Protein AF-A0A2E4TFR3-F1 (afdb_monomer)

Mean predicted aligned error: 4.12 Å

Structure (mmCIF, N/CA/C/O backbone):
data_AF-A0A2E4TFR3-F1
#
_entry.id   AF-A0A2E4TFR3-F1
#
loop_
_atom_site.group_PDB
_atom_site.id
_atom_site.type_symbol
_atom_site.label_atom_id
_atom_site.label_alt_id
_atom_site.label_comp_id
_atom_site.label_asym_id
_atom_site.label_entity_id
_atom_site.label_seq_id
_atom_site.pdbx_PDB_ins_code
_atom_site.Cartn_x
_atom_site.Cartn_y
_atom_site.Cartn_z
_atom_site.occupancy
_atom_site.B_iso_or_equiv
_atom_site.auth_seq_id
_atom_site.auth_comp_id
_atom_site.auth_asym_id
_atom_site.auth_atom_id
_atom_site.pdbx_PDB_model_num
ATOM 1 N N . ALA A 1 1 ? -5.505 3.971 19.210 1.00 76.06 1 ALA A N 1
ATOM 2 C CA . ALA A 1 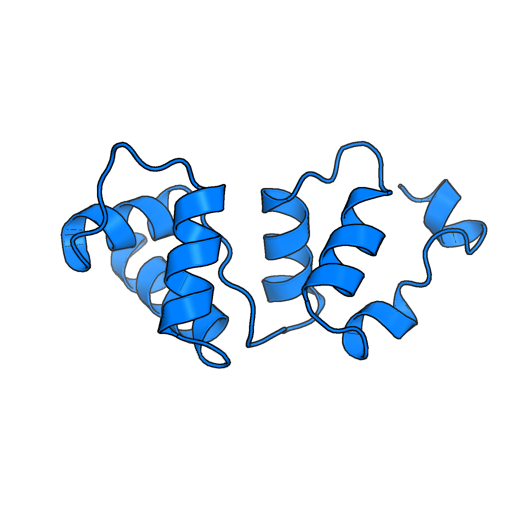1 ? -6.247 3.090 18.286 1.00 76.06 1 ALA A CA 1
ATOM 3 C C . ALA A 1 1 ? -7.560 2.603 18.904 1.00 76.06 1 ALA A C 1
ATOM 5 O O . ALA A 1 1 ? -8.593 3.102 18.488 1.00 76.06 1 ALA A O 1
ATOM 6 N N . CYS A 1 2 ? -7.542 1.748 19.939 1.00 81.56 2 CYS A N 1
ATOM 7 C CA . CYS A 1 2 ? -8.750 1.095 20.481 1.00 81.56 2 CYS A CA 1
ATOM 8 C C . CYS A 1 2 ? -9.892 2.051 20.863 1.00 81.56 2 CYS A C 1
ATOM 10 O O . CYS A 1 2 ? -11.028 1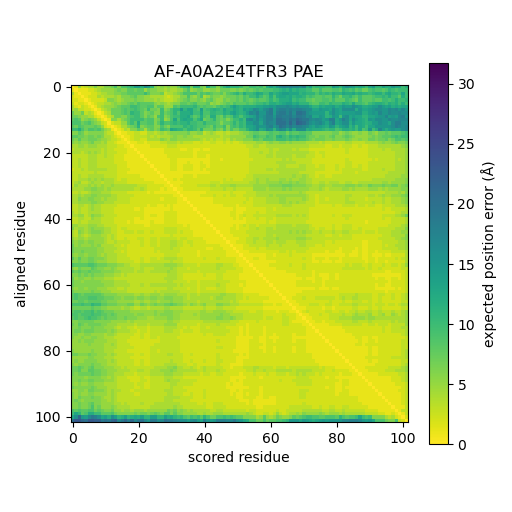.798 20.495 1.00 81.56 2 CYS A O 1
ATOM 12 N N . LYS A 1 3 ? -9.599 3.191 21.508 1.00 81.19 3 LYS A N 1
ATOM 13 C CA . LYS A 1 3 ? -10.622 4.197 21.858 1.00 81.19 3 LYS A CA 1
ATOM 14 C C . LYS A 1 3 ? -11.397 4.723 20.638 1.00 81.19 3 LYS A C 1
ATOM 16 O O . LYS A 1 3 ? -12.612 4.791 20.693 1.00 81.19 3 LYS A O 1
ATOM 21 N N . LYS A 1 4 ? -10.711 5.014 19.523 1.00 77.31 4 LYS A N 1
ATOM 22 C CA . LYS A 1 4 ? -11.347 5.494 18.277 1.00 77.31 4 LYS A CA 1
ATOM 23 C C . LYS A 1 4 ? -12.234 4.431 17.622 1.00 77.31 4 LYS A C 1
ATOM 25 O O . LYS A 1 4 ? -13.194 4.758 16.944 1.00 77.31 4 LYS A O 1
ATOM 30 N N . VAL A 1 5 ? -11.895 3.158 17.816 1.00 81.00 5 VAL A N 1
ATOM 31 C CA . VAL A 1 5 ? -12.695 2.034 17.318 1.00 81.00 5 VAL A CA 1
ATOM 32 C C . VAL A 1 5 ? -13.934 1.837 18.188 1.00 81.00 5 VAL A C 1
ATOM 34 O O . VAL A 1 5 ? -15.037 1.767 17.666 1.00 81.00 5 VAL A O 1
ATOM 37 N N . ILE A 1 6 ? -13.758 1.808 19.513 1.00 82.75 6 ILE A N 1
ATOM 38 C CA . ILE A 1 6 ? -14.848 1.627 20.486 1.00 82.75 6 ILE A CA 1
ATOM 39 C C . ILE A 1 6 ? -15.867 2.770 20.397 1.00 82.75 6 ILE A C 1
ATOM 41 O O . ILE A 1 6 ? -17.065 2.523 20.464 1.00 82.75 6 ILE A O 1
ATOM 45 N N . ASN A 1 7 ? -15.403 4.005 20.200 1.00 81.62 7 ASN A N 1
ATOM 46 C CA . ASN A 1 7 ? -16.268 5.180 20.106 1.00 81.62 7 ASN A CA 1
ATOM 47 C C . ASN A 1 7 ? -16.985 5.317 18.749 1.00 81.62 7 ASN A C 1
ATOM 49 O O . ASN A 1 7 ? -17.777 6.236 18.580 1.00 81.62 7 ASN A O 1
ATOM 53 N N . GLY A 1 8 ? -16.699 4.449 17.771 1.00 73.88 8 GLY A N 1
ATOM 54 C CA . GLY A 1 8 ? -17.276 4.542 16.426 1.00 73.88 8 GLY A CA 1
ATOM 55 C C . GLY A 1 8 ? -16.664 5.629 15.533 1.00 73.88 8 GLY A C 1
ATOM 56 O O . GLY A 1 8 ? -17.102 5.789 14.397 1.00 73.88 8 GLY A O 1
ATOM 57 N N . ASP A 1 9 ? -15.613 6.326 15.986 1.00 71.62 9 ASP A N 1
ATOM 58 C CA . ASP A 1 9 ? -14.886 7.333 15.190 1.00 71.62 9 ASP A CA 1
ATOM 59 C C . ASP A 1 9 ? -14.245 6.728 13.927 1.00 71.62 9 ASP A C 1
ATOM 61 O O . ASP A 1 9 ? -13.887 7.439 12.984 1.00 71.62 9 ASP A O 1
ATOM 65 N N . ILE A 1 10 ? -14.048 5.406 13.930 1.00 73.00 10 ILE A N 1
ATOM 66 C CA . ILE A 1 10 ? -13.535 4.624 12.808 1.00 73.00 10 ILE A CA 1
ATOM 67 C C . ILE A 1 10 ? -14.479 3.457 12.555 1.00 73.00 10 ILE A C 1
ATOM 69 O O . ILE A 1 10 ? -14.518 2.485 13.309 1.00 73.00 10 ILE A O 1
ATOM 73 N N . LEU A 1 11 ? -15.193 3.537 11.437 1.00 71.56 11 LEU A N 1
ATOM 74 C CA . LEU A 1 11 ? -16.090 2.492 10.963 1.00 71.56 11 LEU A CA 1
ATOM 75 C C . LEU A 1 11 ? -15.287 1.392 10.255 1.00 71.56 11 LEU A C 1
ATOM 77 O O . LEU A 1 11 ? -15.209 1.357 9.031 1.00 71.56 11 LEU A O 1
ATOM 81 N N . ILE A 1 12 ? -14.678 0.501 11.044 1.00 71.81 12 ILE A N 1
ATOM 82 C CA . ILE A 1 12 ? -13.885 -0.654 10.573 1.00 71.81 12 ILE A CA 1
ATOM 83 C C . ILE A 1 12 ? -14.669 -1.502 9.560 1.00 71.81 12 ILE A C 1
ATOM 85 O O . ILE A 1 12 ? -14.126 -1.870 8.523 1.00 71.81 12 ILE A O 1
ATOM 89 N N . ASN A 1 13 ? -15.954 -1.759 9.820 1.00 68.94 13 ASN A N 1
ATOM 90 C CA . ASN A 1 13 ? -16.778 -2.633 8.977 1.00 68.94 13 ASN A CA 1
ATOM 91 C C . ASN A 1 13 ? -16.956 -2.102 7.547 1.00 68.94 13 ASN A C 1
ATOM 93 O O . ASN A 1 13 ? -17.049 -2.892 6.616 1.00 68.94 13 ASN A O 1
ATOM 97 N N . ASN A 1 14 ? -16.930 -0.781 7.357 1.00 77.75 14 ASN A N 1
ATOM 98 C CA . ASN A 1 14 ? -17.194 -0.172 6.053 1.00 77.75 14 ASN A CA 1
ATOM 99 C C . ASN A 1 14 ? -15.923 -0.037 5.204 1.00 77.75 14 ASN A C 1
ATOM 101 O O . ASN A 1 14 ? -16.007 0.312 4.033 1.00 77.75 14 ASN A O 1
ATOM 105 N N . ILE A 1 15 ? -14.735 -0.304 5.767 1.00 83.94 15 ILE A N 1
ATOM 106 C CA . ILE A 1 15 ? -13.458 -0.174 5.043 1.00 83.94 15 ILE A CA 1
ATOM 107 C C . ILE A 1 15 ? -13.412 -1.100 3.821 1.00 83.94 15 ILE A C 1
ATOM 109 O O . ILE A 1 15 ? -12.766 -0.765 2.828 1.00 83.94 15 ILE A O 1
ATOM 113 N N . TYR A 1 16 ? -14.125 -2.229 3.868 1.00 82.31 16 TYR A N 1
ATOM 114 C CA . TYR A 1 16 ? -14.214 -3.164 2.751 1.00 82.31 16 TYR A CA 1
ATOM 115 C C . TYR A 1 16 ? -14.843 -2.527 1.502 1.00 82.31 16 TYR A C 1
ATOM 117 O O . TYR A 1 16 ? -14.308 -2.696 0.406 1.00 82.31 16 TYR A O 1
ATOM 125 N N . ASP A 1 17 ? -15.899 -1.733 1.691 1.00 86.81 17 ASP A N 1
ATOM 126 C CA . ASP A 1 17 ? -16.724 -1.173 0.612 1.00 86.81 17 ASP A CA 1
ATOM 127 C C . ASP A 1 17 ? -16.182 0.149 0.049 1.00 86.81 17 ASP A C 1
ATOM 129 O O . ASP A 1 17 ? -16.598 0.609 -1.014 1.00 86.81 17 ASP A O 1
ATOM 133 N N . LEU A 1 18 ? -15.240 0.780 0.752 1.00 91.12 18 LEU A N 1
ATOM 134 C CA . LEU A 1 18 ? -14.633 2.034 0.316 1.00 91.12 18 LEU A CA 1
ATOM 135 C C . LEU A 1 18 ? -13.695 1.823 -0.878 1.00 91.12 18 LEU A C 1
ATOM 137 O O . LEU A 1 18 ? -12.993 0.815 -0.984 1.00 91.12 18 LEU A O 1
ATOM 141 N N . ASN A 1 19 ? -13.572 2.827 -1.748 1.00 92.75 19 ASN A N 1
ATOM 142 C CA . ASN A 1 19 ? -12.433 2.857 -2.665 1.00 92.75 19 ASN A CA 1
ATOM 143 C C . ASN A 1 19 ? -11.119 2.970 -1.860 1.00 92.75 19 ASN A C 1
ATOM 145 O O . ASN A 1 19 ? -11.116 3.297 -0.673 1.00 92.75 19 ASN A O 1
ATOM 149 N N . TYR A 1 20 ? -9.985 2.662 -2.490 1.00 92.69 20 TYR A N 1
ATOM 150 C CA . TYR A 1 20 ? -8.693 2.671 -1.797 1.00 92.69 20 TYR A CA 1
ATOM 151 C C . TYR A 1 20 ? -8.367 3.993 -1.104 1.00 92.69 20 TYR A C 1
ATOM 153 O O . TYR A 1 20 ? -7.836 3.961 0.001 1.00 92.69 20 TYR A O 1
ATOM 161 N N . ASP A 1 21 ? -8.622 5.132 -1.751 1.00 93.12 21 ASP A N 1
ATOM 162 C CA . ASP A 1 21 ? -8.198 6.430 -1.226 1.00 93.12 21 ASP A CA 1
ATOM 163 C C . ASP A 1 21 ? -9.001 6.779 0.035 1.00 93.12 21 ASP A C 1
ATOM 165 O O . ASP A 1 21 ? -8.426 7.201 1.041 1.00 93.12 21 ASP A O 1
ATOM 169 N N . ASP A 1 22 ? -10.299 6.472 0.039 1.00 93.19 22 ASP A N 1
ATOM 170 C CA . ASP A 1 22 ? -11.156 6.610 1.216 1.00 93.19 22 ASP A CA 1
ATOM 171 C C . ASP A 1 22 ? -10.773 5.622 2.323 1.00 93.19 22 ASP A C 1
ATOM 173 O O . ASP A 1 22 ? -10.674 6.002 3.493 1.00 93.19 22 ASP A O 1
ATOM 177 N N . ALA A 1 23 ? -10.501 4.362 1.973 1.00 93.50 23 ALA A N 1
ATOM 178 C CA . ALA A 1 23 ? -10.062 3.338 2.919 1.00 93.50 23 ALA A CA 1
ATOM 179 C C . ALA A 1 23 ? -8.724 3.717 3.584 1.00 93.50 23 ALA A C 1
ATOM 181 O O . ALA A 1 23 ? -8.567 3.624 4.807 1.00 93.50 23 ALA A O 1
ATOM 182 N N . LEU A 1 24 ? -7.775 4.214 2.787 1.00 93.00 24 LEU A N 1
ATOM 183 C CA . LEU A 1 24 ? -6.493 4.741 3.240 1.00 93.00 24 LEU A CA 1
ATOM 184 C C . LEU A 1 24 ? -6.703 5.931 4.180 1.00 93.00 24 LEU A C 1
ATOM 186 O O . LEU A 1 24 ? -6.153 5.946 5.284 1.00 93.00 24 LEU A O 1
ATOM 190 N N . HIS A 1 25 ? -7.530 6.900 3.783 1.00 92.19 25 HIS A N 1
ATOM 191 C CA . HIS A 1 25 ? -7.832 8.068 4.601 1.00 92.19 25 HIS A CA 1
ATOM 192 C C . HIS A 1 25 ? -8.425 7.669 5.960 1.00 92.19 25 HIS A C 1
ATOM 194 O O . HIS A 1 25 ? -7.931 8.128 6.991 1.00 92.19 25 HIS A O 1
ATOM 200 N N . GLN A 1 26 ? -9.403 6.758 5.998 1.00 91.31 26 GLN A N 1
ATOM 201 C CA . GLN A 1 26 ? -9.987 6.274 7.254 1.00 91.31 26 GLN A CA 1
ATOM 202 C C . GLN A 1 26 ? -8.945 5.635 8.178 1.00 91.31 26 GLN A C 1
ATOM 204 O O . GLN A 1 26 ? -8.890 5.966 9.363 1.00 91.31 26 GLN A O 1
ATOM 209 N N . LEU A 1 27 ? -8.077 4.768 7.647 1.00 91.50 27 LEU A N 1
ATOM 210 C CA . LEU A 1 27 ? -7.035 4.113 8.442 1.00 91.50 27 LEU A CA 1
ATOM 211 C C . LEU A 1 27 ? -5.998 5.109 8.973 1.00 91.50 27 LEU A C 1
ATOM 213 O O . LEU A 1 27 ? -5.586 5.006 10.129 1.00 91.50 27 LEU A O 1
ATOM 217 N N . THR A 1 28 ? -5.616 6.109 8.173 1.00 92.19 28 THR A N 1
ATOM 218 C CA . THR A 1 28 ? -4.631 7.126 8.585 1.00 92.19 28 THR A CA 1
ATOM 219 C C . THR A 1 28 ? -5.128 8.095 9.660 1.00 92.19 28 THR A C 1
ATOM 221 O O . THR A 1 28 ? -4.320 8.770 10.296 1.00 92.19 28 THR A O 1
ATOM 224 N N . LYS A 1 29 ? -6.434 8.115 9.970 1.00 89.88 29 LYS A N 1
ATOM 225 C CA . LYS A 1 29 ? -6.963 8.828 11.149 1.00 89.88 29 LYS A CA 1
ATOM 226 C C . LYS A 1 29 ? -6.507 8.203 12.471 1.00 89.88 29 LYS A C 1
ATOM 228 O O . LYS A 1 29 ? -6.648 8.827 13.528 1.00 89.88 29 LYS A O 1
ATOM 233 N N . ILE A 1 30 ? -5.995 6.971 12.468 1.00 89.31 30 ILE A N 1
ATOM 234 C CA . ILE A 1 30 ? -5.427 6.340 13.662 1.00 89.31 30 ILE A CA 1
ATOM 235 C C . ILE A 1 30 ? -4.023 6.898 13.894 1.00 89.31 30 ILE A C 1
ATOM 237 O O . ILE A 1 30 ? -3.126 6.697 13.083 1.00 89.31 30 ILE A O 1
ATOM 241 N N . ASN A 1 31 ? -3.797 7.528 15.050 1.00 88.75 31 ASN A N 1
ATOM 242 C CA . ASN A 1 31 ? -2.458 7.982 15.433 1.00 88.75 31 ASN A CA 1
ATOM 243 C C . ASN A 1 31 ? -1.469 6.803 15.391 1.00 88.75 31 ASN A C 1
ATOM 245 O O . ASN A 1 31 ? -1.701 5.782 16.042 1.00 88.75 31 ASN A O 1
ATOM 249 N N . GLY A 1 32 ? -0.383 6.959 14.629 1.00 88.62 32 GLY A N 1
ATOM 250 C CA . GLY A 1 32 ? 0.627 5.920 14.396 1.00 88.62 32 GLY A CA 1
ATOM 251 C C . GLY A 1 32 ? 0.402 5.062 13.143 1.00 88.62 32 GLY A C 1
ATOM 252 O O . GLY A 1 32 ? 1.293 4.303 12.768 1.00 88.62 32 GLY A O 1
ATOM 253 N N . VAL A 1 33 ? -0.735 5.197 12.454 1.00 92.19 33 VAL A N 1
ATOM 254 C CA . VAL A 1 33 ? -0.994 4.530 11.170 1.00 92.19 33 VAL A CA 1
ATOM 255 C C . VAL A 1 33 ? -0.695 5.503 10.035 1.00 92.19 33 VAL A C 1
ATOM 257 O O . VAL A 1 33 ? -1.520 6.320 9.647 1.00 92.19 33 VAL A O 1
ATOM 260 N N . GLY A 1 34 ? 0.521 5.418 9.500 1.00 91.19 34 GLY A N 1
ATOM 261 C CA . GLY A 1 34 ? 0.877 6.070 8.239 1.00 91.19 34 GLY A CA 1
ATOM 262 C C . GLY A 1 34 ? 0.484 5.221 7.029 1.00 91.19 34 GLY A C 1
ATOM 263 O O . GLY A 1 34 ? 0.060 4.071 7.167 1.00 91.19 34 GLY A O 1
ATOM 264 N N . ARG A 1 35 ? 0.710 5.754 5.825 1.00 91.50 35 ARG A N 1
ATOM 265 C CA . ARG A 1 35 ? 0.355 5.091 4.563 1.00 91.50 35 ARG A CA 1
ATOM 266 C C . ARG A 1 35 ? 0.855 3.652 4.447 1.00 91.50 35 ARG A C 1
ATOM 268 O O . ARG A 1 35 ? 0.071 2.758 4.160 1.00 91.50 35 ARG A O 1
ATOM 275 N N . LYS A 1 36 ? 2.137 3.410 4.732 1.00 90.12 36 LYS A N 1
ATOM 276 C CA . LYS A 1 36 ? 2.725 2.061 4.681 1.00 90.12 36 LYS A CA 1
ATOM 2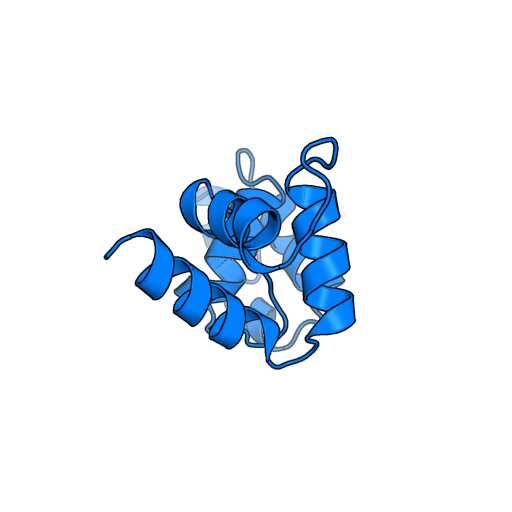77 C C . LYS A 1 36 ? 1.988 1.067 5.584 1.00 90.12 36 LYS A C 1
ATOM 279 O O . LYS A 1 36 ? 1.833 -0.094 5.223 1.00 90.12 36 LYS A O 1
ATOM 284 N N . VAL A 1 37 ? 1.582 1.502 6.777 1.00 92.31 37 VAL A N 1
ATOM 285 C CA . VAL A 1 37 ? 0.873 0.643 7.738 1.00 92.31 37 VAL A CA 1
ATOM 286 C C . VAL A 1 37 ? -0.562 0.413 7.272 1.00 92.31 37 VAL A C 1
ATOM 288 O O . VAL A 1 37 ? -1.024 -0.722 7.312 1.00 92.31 37 VAL A O 1
ATOM 291 N N . ALA A 1 38 ? -1.230 1.451 6.768 1.00 94.00 38 ALA A N 1
ATOM 292 C CA . ALA A 1 38 ? -2.562 1.334 6.188 1.00 94.00 38 ALA A CA 1
ATOM 293 C C . ALA A 1 38 ? -2.588 0.376 4.984 1.00 94.00 38 ALA A C 1
ATOM 295 O O . ALA A 1 38 ? -3.424 -0.519 4.958 1.00 94.00 38 ALA A O 1
ATOM 296 N N . ASP A 1 39 ? -1.628 0.470 4.057 1.00 94.38 39 ASP A N 1
ATOM 297 C CA . ASP A 1 39 ? -1.509 -0.462 2.925 1.00 94.38 39 ASP A CA 1
ATOM 298 C C . ASP A 1 39 ? -1.347 -1.918 3.408 1.00 94.38 39 ASP A C 1
ATOM 300 O O . ASP A 1 39 ? -1.984 -2.823 2.867 1.00 94.38 39 ASP A O 1
ATOM 304 N N . CYS A 1 40 ? -0.546 -2.166 4.455 1.00 92.25 40 CYS A N 1
ATOM 305 C CA . CYS A 1 40 ? -0.440 -3.497 5.064 1.00 92.25 40 CYS A CA 1
ATOM 306 C C . CYS A 1 40 ? -1.773 -3.961 5.673 1.00 92.25 40 CYS A C 1
ATOM 308 O O . CYS A 1 40 ? -2.149 -5.113 5.479 1.00 92.25 40 CYS A O 1
ATOM 310 N N . ILE A 1 41 ? -2.494 -3.092 6.388 1.00 93.94 41 ILE A N 1
ATOM 311 C CA . ILE A 1 41 ? -3.804 -3.430 6.969 1.00 93.94 41 ILE A CA 1
ATOM 312 C C . ILE A 1 41 ? -4.806 -3.776 5.862 1.00 93.94 41 ILE A C 1
ATOM 314 O O . ILE A 1 41 ? -5.483 -4.794 5.960 1.00 93.94 41 ILE A O 1
ATOM 318 N N . LEU A 1 42 ? -4.876 -2.983 4.790 1.00 94.06 42 LEU A N 1
ATOM 319 C CA . LEU A 1 42 ? -5.774 -3.250 3.663 1.00 94.06 42 LEU A CA 1
ATOM 320 C C . LEU A 1 42 ? -5.420 -4.565 2.954 1.00 94.06 42 LEU A C 1
ATOM 322 O O . LEU A 1 42 ? -6.306 -5.363 2.659 1.00 94.06 42 LEU A O 1
ATOM 326 N N . THR A 1 43 ? -4.129 -4.816 2.733 1.00 92.44 43 THR A N 1
ATOM 327 C CA . THR A 1 43 ? -3.655 -6.027 2.045 1.00 92.44 43 THR A CA 1
ATOM 328 C C . THR A 1 43 ? -3.895 -7.287 2.883 1.00 92.44 43 THR A C 1
ATOM 330 O O . THR A 1 43 ? -4.484 -8.248 2.399 1.00 92.44 43 THR A O 1
ATOM 333 N N . TYR A 1 44 ? -3.451 -7.292 4.143 1.00 89.62 44 TYR A N 1
ATOM 334 C CA . TYR A 1 44 ? -3.423 -8.495 4.984 1.00 89.62 44 TYR A CA 1
ATOM 335 C C . TYR A 1 44 ? -4.658 -8.660 5.867 1.00 89.62 44 TYR A C 1
ATOM 337 O O . TYR A 1 44 ? -5.069 -9.785 6.121 1.00 89.62 44 TYR A O 1
ATOM 345 N N . GLY A 1 45 ? -5.230 -7.557 6.351 1.00 90.62 45 GLY A N 1
ATOM 346 C CA . GLY A 1 45 ? -6.402 -7.573 7.227 1.00 90.62 45 GLY A CA 1
ATOM 347 C C . GLY A 1 45 ? -7.729 -7.579 6.471 1.00 90.62 45 GLY A C 1
ATOM 348 O O . GLY A 1 45 ? -8.672 -8.212 6.925 1.00 90.62 45 GLY A O 1
ATOM 349 N N . TYR A 1 46 ? -7.800 -6.905 5.317 1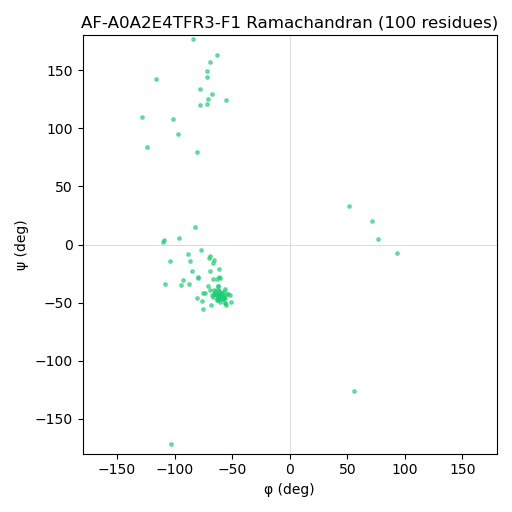.00 91.06 46 TYR A N 1
ATOM 350 C CA . TYR A 1 46 ? -9.024 -6.817 4.503 1.00 91.06 46 TYR A CA 1
ATOM 351 C C . TYR A 1 46 ? -8.951 -7.588 3.181 1.00 91.06 46 TYR A C 1
ATOM 353 O O . TYR A 1 46 ? -9.898 -7.539 2.398 1.00 91.06 46 TYR A O 1
ATOM 361 N N . HIS A 1 47 ? -7.842 -8.283 2.906 1.00 90.06 47 HIS A N 1
ATOM 362 C CA . HIS A 1 47 ? -7.630 -9.042 1.666 1.00 90.06 47 HIS A CA 1
ATOM 363 C C . HIS A 1 47 ? -7.886 -8.223 0.388 1.00 90.06 47 HIS A C 1
ATOM 365 O O . HIS A 1 47 ? -8.359 -8.742 -0.627 1.00 90.06 47 HIS A O 1
ATOM 371 N N . ARG A 1 48 ? -7.589 -6.918 0.434 1.00 92.44 48 ARG A N 1
ATOM 372 C CA . ARG A 1 48 ? -7.827 -6.008 -0.686 1.00 92.44 48 ARG A CA 1
ATOM 373 C C . ARG A 1 48 ? -6.857 -6.287 -1.814 1.00 92.44 48 ARG A C 1
ATOM 375 O O . ARG A 1 48 ? -5.640 -6.246 -1.632 1.00 92.44 48 ARG A O 1
ATOM 382 N N . LYS A 1 49 ? -7.414 -6.531 -3.000 1.00 94.31 49 LYS A N 1
ATOM 383 C CA . LYS A 1 49 ? -6.620 -6.942 -4.1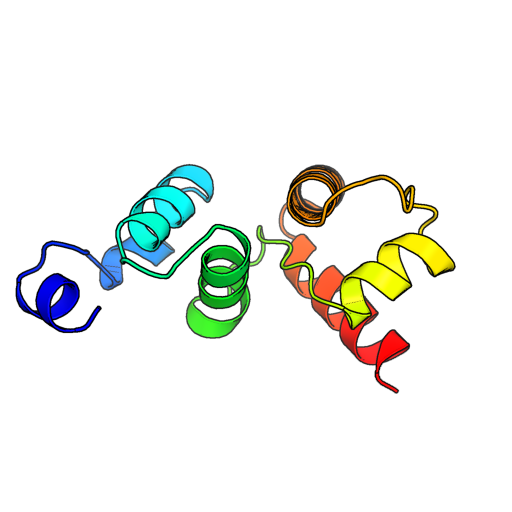54 1.00 94.31 49 LYS A CA 1
ATOM 384 C C . LYS A 1 49 ? -5.914 -5.774 -4.851 1.00 94.31 49 LYS A C 1
ATOM 386 O O . LYS A 1 49 ? -4.809 -5.925 -5.370 1.00 94.31 49 LYS A O 1
ATOM 391 N N . ASP A 1 50 ? -6.518 -4.593 -4.755 1.00 94.38 50 ASP A N 1
ATOM 392 C CA . ASP A 1 50 ? -6.129 -3.327 -5.377 1.00 94.38 50 ASP A CA 1
ATOM 393 C C . ASP A 1 50 ? -5.042 -2.545 -4.615 1.00 94.38 50 ASP A C 1
ATOM 395 O O . ASP A 1 50 ? -4.840 -1.361 -4.884 1.00 94.38 50 ASP A O 1
ATOM 399 N N . VAL A 1 51 ? -4.338 -3.173 -3.667 1.00 95.56 51 VAL A N 1
ATOM 400 C CA . VAL A 1 51 ? -3.330 -2.531 -2.803 1.00 95.56 51 VAL A CA 1
ATOM 401 C C . VAL A 1 51 ? -1.944 -3.114 -3.044 1.00 95.56 51 VAL A C 1
ATOM 403 O O . VAL A 1 51 ? -1.796 -4.314 -3.249 1.00 95.56 51 VAL A O 1
ATOM 406 N N . PHE A 1 52 ? -0.914 -2.263 -3.007 1.00 96.44 52 PHE A N 1
ATOM 407 C CA . PHE A 1 52 ? 0.478 -2.675 -3.186 1.00 96.44 52 PHE A CA 1
ATOM 408 C C . PHE A 1 52 ? 1.345 -2.241 -1.995 1.00 96.44 52 PHE A C 1
ATOM 410 O O . PHE A 1 52 ? 2.002 -1.200 -2.020 1.00 96.44 52 PHE A O 1
ATOM 417 N N . ALA A 1 53 ? 1.359 -3.044 -0.930 1.00 95.25 53 ALA A N 1
ATOM 418 C CA . ALA A 1 53 ? 2.159 -2.757 0.258 1.00 95.25 53 ALA A CA 1
ATOM 419 C C . ALA A 1 53 ? 3.666 -2.972 0.002 1.00 95.25 53 ALA A C 1
ATOM 421 O O . ALA A 1 53 ? 4.107 -4.073 -0.320 1.00 95.25 53 ALA A O 1
ATOM 422 N N . VAL A 1 54 ? 4.481 -1.927 0.184 1.00 94.88 54 VAL A N 1
ATOM 423 C CA . VAL A 1 54 ? 5.939 -1.993 -0.034 1.00 94.88 54 VAL A CA 1
ATOM 424 C C . VAL A 1 54 ? 6.683 -2.120 1.297 1.00 94.88 54 VAL A C 1
ATOM 426 O O . VAL A 1 54 ? 6.794 -1.159 2.062 1.00 94.88 54 VAL A O 1
ATOM 429 N N . ASP A 1 55 ? 7.237 -3.305 1.556 1.00 92.06 55 ASP A N 1
ATOM 430 C CA . ASP A 1 55 ? 8.206 -3.559 2.627 1.00 92.06 55 ASP A CA 1
ATOM 431 C C . ASP A 1 55 ? 9.645 -3.685 2.087 1.00 92.06 55 ASP A C 1
ATOM 433 O O . ASP A 1 55 ? 9.910 -3.410 0.916 1.00 92.06 55 ASP A O 1
ATOM 437 N N . ARG A 1 56 ? 10.596 -4.084 2.944 1.00 93.00 56 ARG A N 1
ATOM 438 C CA . ARG A 1 56 ? 12.011 -4.222 2.563 1.00 93.00 56 ARG A CA 1
ATOM 439 C C . ARG A 1 56 ? 12.265 -5.277 1.473 1.00 93.00 56 ARG A C 1
ATOM 441 O O . ARG A 1 56 ? 13.139 -5.054 0.642 1.00 93.00 56 ARG A O 1
ATOM 448 N N . TRP A 1 57 ? 11.530 -6.390 1.463 1.00 95.00 57 TRP A N 1
ATOM 449 C CA . TRP A 1 57 ? 11.703 -7.491 0.506 1.00 95.00 57 TRP A CA 1
ATOM 450 C C . TRP A 1 57 ? 11.016 -7.164 -0.813 1.00 95.00 57 TRP A C 1
ATOM 452 O O . TRP A 1 57 ? 11.631 -7.249 -1.872 1.00 95.00 57 TRP A O 1
ATOM 462 N N . VAL A 1 58 ? 9.780 -6.665 -0.740 1.00 95.38 58 VAL A N 1
ATOM 463 C CA . VAL A 1 58 ? 9.029 -6.204 -1.913 1.00 95.38 58 VAL A CA 1
ATOM 464 C C . VAL A 1 58 ? 9.774 -5.075 -2.619 1.00 95.38 58 VAL A C 1
ATOM 466 O O . VAL A 1 58 ? 9.908 -5.094 -3.840 1.00 95.38 58 VAL A O 1
ATOM 469 N N . ARG A 1 59 ? 10.317 -4.107 -1.865 1.00 96.31 59 ARG A N 1
ATOM 470 C CA . ARG A 1 59 ? 11.158 -3.038 -2.420 1.00 96.31 59 ARG A CA 1
ATOM 471 C C . ARG A 1 59 ? 12.350 -3.609 -3.182 1.00 96.31 59 ARG A C 1
ATOM 473 O O . ARG A 1 59 ? 12.631 -3.149 -4.286 1.00 96.31 59 ARG A O 1
ATOM 480 N N . ARG A 1 60 ? 13.040 -4.594 -2.603 1.00 96.00 60 ARG A N 1
ATOM 481 C CA . ARG A 1 60 ? 14.201 -5.222 -3.234 1.00 96.00 60 ARG A CA 1
ATOM 482 C C . ARG A 1 60 ? 13.819 -5.897 -4.549 1.00 96.00 60 ARG A C 1
ATOM 484 O O . ARG A 1 60 ? 14.479 -5.642 -5.547 1.00 96.00 60 ARG A O 1
ATOM 491 N N . GLY A 1 61 ? 12.718 -6.646 -4.585 1.00 96.44 61 GLY A N 1
ATOM 492 C CA . GLY A 1 61 ? 12.228 -7.256 -5.823 1.00 96.44 61 GLY A CA 1
ATOM 493 C C . GLY A 1 61 ? 11.779 -6.231 -6.871 1.00 96.44 61 GLY A C 1
ATOM 494 O O . GLY A 1 61 ? 12.123 -6.355 -8.045 1.00 96.44 61 GLY A O 1
ATOM 495 N N . LEU A 1 62 ? 11.091 -5.158 -6.462 1.00 96.62 62 LEU A N 1
ATOM 496 C CA . LEU A 1 62 ? 10.724 -4.063 -7.369 1.00 96.62 62 LEU A CA 1
ATOM 497 C C . LEU A 1 62 ? 11.957 -3.443 -8.045 1.00 96.62 62 LEU A C 1
ATOM 499 O O . LEU A 1 62 ? 11.937 -3.198 -9.250 1.00 96.62 62 LEU A O 1
ATOM 503 N N . ILE A 1 63 ? 13.024 -3.192 -7.287 1.00 96.94 63 ILE A N 1
ATOM 504 C CA . ILE A 1 63 ? 14.246 -2.568 -7.810 1.00 96.94 63 ILE A CA 1
ATOM 505 C C . ILE A 1 63 ? 15.056 -3.580 -8.628 1.00 96.94 63 ILE A C 1
ATOM 507 O O . ILE A 1 63 ? 15.317 -3.354 -9.807 1.00 96.94 63 ILE A O 1
ATOM 511 N N . ASN A 1 64 ? 15.397 -4.720 -8.030 1.00 94.88 64 ASN A N 1
ATOM 512 C CA . ASN A 1 64 ? 16.380 -5.653 -8.578 1.00 94.88 64 ASN A CA 1
ATOM 513 C C . ASN A 1 64 ? 15.822 -6.546 -9.691 1.00 94.88 64 ASN A C 1
ATOM 515 O O . ASN A 1 64 ? 16.587 -7.005 -10.534 1.00 94.88 64 ASN A O 1
ATOM 519 N N . LYS A 1 65 ? 14.514 -6.836 -9.684 1.00 93.25 65 LYS A N 1
ATOM 520 C CA . LYS A 1 65 ? 13.879 -7.747 -10.656 1.00 93.25 65 LYS A CA 1
ATOM 521 C C . LYS A 1 65 ? 12.996 -7.019 -11.656 1.00 93.25 65 LYS A C 1
ATOM 523 O O . LYS A 1 65 ? 12.896 -7.443 -12.800 1.00 93.25 65 LYS A O 1
ATOM 528 N N . LEU A 1 66 ? 12.345 -5.936 -11.230 1.00 93.62 66 LEU A N 1
ATOM 529 C CA . LEU A 1 66 ? 11.349 -5.231 -12.042 1.00 93.62 66 LEU A CA 1
ATOM 530 C C . LEU A 1 66 ? 11.822 -3.861 -12.550 1.00 93.62 66 LEU A C 1
ATOM 532 O O . LEU A 1 66 ? 11.041 -3.154 -13.188 1.00 93.62 66 LEU A O 1
ATOM 536 N N . GLY A 1 67 ? 13.077 -3.483 -12.287 1.00 94.88 67 GLY A N 1
ATOM 537 C CA . GLY A 1 67 ? 13.716 -2.294 -12.857 1.00 94.88 67 GLY A CA 1
ATOM 538 C C . GLY A 1 67 ? 13.198 -0.962 -12.308 1.00 94.88 67 GLY A C 1
ATOM 539 O O . GLY A 1 67 ? 13.341 0.076 -12.957 1.00 94.88 67 GLY A O 1
ATOM 540 N N . TYR A 1 68 ? 12.566 -0.953 -11.130 1.00 96.19 68 TYR A N 1
ATOM 541 C CA . TYR A 1 68 ? 12.139 0.296 -10.502 1.00 96.19 68 TYR A CA 1
ATOM 542 C C . TYR A 1 68 ? 13.352 1.071 -9.974 1.00 96.19 68 TYR A C 1
ATOM 544 O O . TYR A 1 68 ? 14.302 0.502 -9.446 1.00 96.19 68 TYR A O 1
ATOM 552 N N . SER A 1 69 ? 13.306 2.402 -10.067 1.00 95.50 69 SER A N 1
ATOM 553 C CA . SER A 1 69 ? 14.401 3.245 -9.579 1.00 95.50 69 SER A CA 1
ATOM 554 C C . SER A 1 69 ? 14.531 3.189 -8.055 1.00 95.50 69 SER A C 1
ATOM 556 O O . SER A 1 69 ? 13.576 3.481 -7.331 1.00 95.50 69 SER A O 1
ATOM 558 N N . GLU A 1 70 ? 15.746 2.932 -7.574 1.00 94.56 70 GLU A N 1
ATOM 559 C CA . GLU A 1 70 ? 16.090 2.946 -6.150 1.00 94.56 70 GLU A CA 1
ATOM 560 C C . GLU A 1 70 ? 15.875 4.316 -5.489 1.00 94.56 70 GLU A C 1
ATOM 562 O O . GLU A 1 70 ? 15.524 4.396 -4.312 1.00 94.56 70 GLU A O 1
ATOM 567 N N . LYS A 1 71 ? 15.970 5.411 -6.252 1.00 95.50 71 LYS A N 1
ATOM 568 C CA . LYS A 1 71 ? 15.747 6.776 -5.743 1.00 95.50 71 LYS A CA 1
ATOM 569 C C . LYS A 1 71 ? 14.299 7.028 -5.301 1.00 95.50 71 LYS A C 1
ATOM 571 O O . LYS A 1 71 ? 14.010 8.041 -4.666 1.00 95.50 71 LYS A O 1
ATOM 576 N N . LEU A 1 72 ? 13.360 6.149 -5.658 1.00 95.12 72 LEU A N 1
ATOM 577 C CA . LEU A 1 72 ? 11.961 6.287 -5.271 1.00 95.12 72 LEU A CA 1
ATOM 578 C C . LEU A 1 72 ? 11.745 5.849 -3.822 1.00 95.12 72 LEU A C 1
ATOM 580 O O . LEU A 1 72 ? 12.159 4.768 -3.405 1.00 95.12 72 LEU A O 1
ATOM 584 N N . GLN A 1 73 ? 11.007 6.668 -3.077 1.00 94.88 73 GLN A N 1
ATOM 585 C CA . GLN A 1 73 ? 10.485 6.294 -1.765 1.00 94.88 73 GLN A CA 1
ATOM 586 C C . GLN A 1 73 ? 9.393 5.220 -1.894 1.00 94.88 73 GLN A C 1
ATOM 588 O O . GLN A 1 73 ? 8.737 5.113 -2.934 1.00 94.88 73 GLN A O 1
ATOM 593 N N . ASN A 1 74 ? 9.170 4.453 -0.824 1.00 94.31 74 ASN A N 1
ATOM 594 C CA . ASN A 1 74 ? 8.231 3.324 -0.809 1.00 94.31 74 ASN A CA 1
ATOM 595 C C . ASN A 1 74 ? 6.808 3.725 -1.208 1.00 94.31 74 ASN A C 1
ATOM 597 O O . ASN A 1 74 ? 6.173 3.017 -1.981 1.00 94.31 74 ASN A O 1
ATOM 601 N N . ASP A 1 75 ? 6.349 4.898 -0.785 1.00 92.88 75 ASP A N 1
ATOM 602 C CA . ASP A 1 75 ? 5.026 5.414 -1.138 1.00 92.88 75 ASP A CA 1
ATOM 603 C C . ASP A 1 75 ? 4.884 5.655 -2.647 1.00 92.88 75 ASP A C 1
ATOM 605 O O . ASP A 1 75 ? 3.852 5.352 -3.245 1.00 92.88 75 ASP A O 1
ATOM 609 N N . LYS A 1 76 ? 5.943 6.154 -3.300 1.00 95.44 76 LYS A N 1
ATOM 610 C CA . LYS A 1 76 ? 5.965 6.332 -4.760 1.00 95.44 76 LYS A CA 1
ATOM 611 C C . LYS A 1 76 ? 6.039 4.991 -5.487 1.00 95.44 76 LYS A C 1
ATOM 613 O O . LYS A 1 76 ? 5.435 4.852 -6.549 1.00 95.44 76 LYS A O 1
ATOM 618 N N . LEU A 1 77 ? 6.760 4.015 -4.930 1.00 96.25 77 LEU A N 1
ATOM 619 C CA . LEU A 1 77 ? 6.786 2.647 -5.451 1.00 96.25 77 LEU A CA 1
ATOM 620 C C . LEU A 1 77 ? 5.398 1.997 -5.365 1.00 96.25 77 LEU A C 1
ATOM 622 O O . LEU A 1 77 ? 4.936 1.481 -6.377 1.00 96.25 77 LEU A O 1
ATOM 626 N N . SER A 1 78 ? 4.716 2.112 -4.219 1.00 95.06 78 SER A N 1
ATOM 627 C CA . SER A 1 78 ? 3.339 1.639 -4.003 1.00 95.06 78 SER A CA 1
ATOM 628 C C . SER A 1 78 ? 2.387 2.242 -5.039 1.00 95.06 78 SER A C 1
ATOM 630 O O . SER A 1 78 ? 1.748 1.496 -5.775 1.00 95.06 78 SER A O 1
ATOM 632 N N . ILE A 1 79 ? 2.382 3.575 -5.222 1.00 94.94 79 ILE A N 1
ATOM 633 C CA . ILE A 1 79 ? 1.544 4.238 -6.247 1.00 94.94 79 ILE A CA 1
ATOM 634 C C . ILE A 1 79 ? 1.821 3.677 -7.641 1.00 94.94 79 ILE A C 1
ATOM 636 O O . ILE A 1 79 ? 0.890 3.339 -8.371 1.00 94.94 79 ILE A O 1
ATOM 640 N N . LYS A 1 80 ? 3.096 3.606 -8.043 1.00 96.94 80 LYS A N 1
ATOM 641 C CA . LYS A 1 80 ? 3.462 3.165 -9.394 1.00 96.94 80 LYS A CA 1
ATOM 642 C C . LYS A 1 80 ? 3.108 1.701 -9.631 1.00 96.94 80 LYS A C 1
ATOM 644 O O . LYS A 1 80 ? 2.614 1.374 -10.705 1.00 96.94 80 LYS A O 1
ATOM 649 N N . ALA A 1 81 ? 3.373 0.831 -8.662 1.00 95.81 81 ALA A N 1
ATOM 650 C CA . ALA A 1 81 ? 3.052 -0.586 -8.753 1.00 95.81 81 ALA A CA 1
ATOM 651 C C . ALA A 1 81 ? 1.533 -0.800 -8.764 1.00 95.81 81 ALA 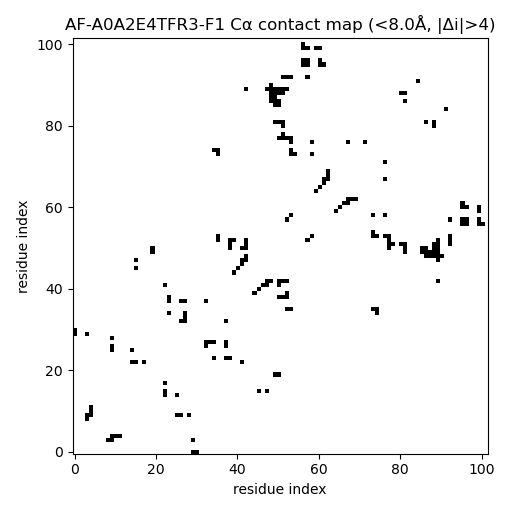A C 1
ATOM 653 O O . ALA A 1 81 ? 1.031 -1.466 -9.664 1.00 95.81 81 ALA A O 1
ATOM 654 N N . ARG A 1 82 ? 0.792 -0.126 -7.876 1.00 95.50 82 ARG A N 1
ATOM 655 C CA . ARG A 1 82 ? -0.675 -0.142 -7.855 1.00 95.50 82 ARG A CA 1
ATOM 656 C C . ARG A 1 82 ? -1.282 0.326 -9.176 1.00 95.50 82 ARG A C 1
ATOM 658 O O . ARG A 1 82 ? -2.153 -0.338 -9.722 1.00 95.50 82 ARG A O 1
ATOM 665 N N . LYS A 1 83 ? -0.784 1.433 -9.737 1.00 96.38 83 LYS A N 1
ATOM 666 C CA . LYS A 1 83 ? -1.237 1.939 -11.043 1.00 96.38 83 LYS A CA 1
ATOM 667 C C . LYS A 1 83 ? -0.956 0.951 -12.180 1.00 96.38 83 LYS A C 1
ATOM 669 O O . LYS A 1 83 ? -1.741 0.876 -13.116 1.00 96.38 83 LYS A O 1
ATOM 674 N N . LYS A 1 84 ? 0.163 0.222 -12.118 1.00 96.75 84 LYS A N 1
ATOM 675 C CA . LYS A 1 84 ? 0.556 -0.753 -13.143 1.00 96.75 84 LYS A CA 1
ATOM 676 C C . LYS A 1 84 ? -0.254 -2.048 -13.061 1.00 96.75 84 LYS A C 1
ATOM 678 O O . LYS A 1 84 ? -0.604 -2.595 -14.098 1.00 96.75 84 LYS A O 1
ATOM 683 N N . TYR A 1 85 ? -0.504 -2.543 -11.853 1.00 95.75 85 TYR A N 1
ATOM 684 C CA . TYR A 1 85 ? -1.058 -3.880 -11.630 1.00 95.75 85 TYR A CA 1
ATOM 685 C C . TYR A 1 85 ? -2.544 -3.886 -11.260 1.00 95.75 85 TYR A C 1
ATOM 687 O O . TYR A 1 85 ? -3.185 -4.931 -11.334 1.00 95.75 85 TYR A O 1
ATOM 695 N N . GLY A 1 86 ? -3.116 -2.736 -10.894 1.00 95.00 86 GLY A N 1
ATOM 696 C CA . GLY A 1 86 ? -4.544 -2.597 -10.618 1.00 95.00 86 GLY A CA 1
ATOM 697 C C . GLY A 1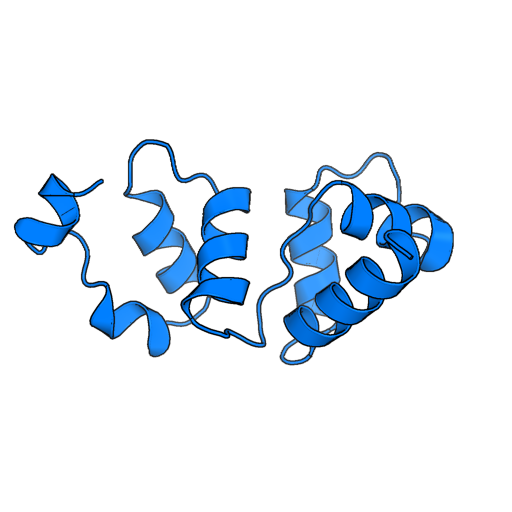 86 ? -5.015 -3.583 -9.552 1.00 95.00 86 GLY A C 1
ATOM 698 O O . GLY A 1 86 ? -4.423 -3.664 -8.474 1.00 95.00 86 GLY A O 1
ATOM 699 N N . ASN A 1 87 ? -6.050 -4.359 -9.873 1.00 94.88 87 ASN A N 1
ATOM 700 C CA . ASN A 1 87 ? -6.629 -5.353 -8.968 1.00 94.88 87 ASN A CA 1
ATOM 701 C C . ASN A 1 87 ? -5.725 -6.566 -8.707 1.00 94.88 87 ASN A C 1
ATOM 703 O O . ASN A 1 87 ? -6.015 -7.324 -7.797 1.00 94.88 87 ASN A O 1
ATOM 707 N N . GLU A 1 88 ? -4.619 -6.740 -9.427 1.00 95.75 88 GLU A N 1
ATOM 708 C CA . GLU A 1 88 ? -3.666 -7.836 -9.189 1.00 95.75 88 GLU A CA 1
ATOM 709 C C . GLU A 1 88 ? -2.486 -7.409 -8.301 1.00 95.75 88 GLU A C 1
ATOM 711 O O . GLU A 1 88 ? -1.537 -8.163 -8.079 1.00 95.75 88 GLU A O 1
ATOM 716 N N . SER A 1 89 ? -2.532 -6.181 -7.779 1.00 96.31 89 SER A N 1
ATOM 717 C CA . SER A 1 89 ? -1.444 -5.565 -7.018 1.00 96.31 89 SER A CA 1
ATOM 718 C C . SER A 1 89 ? -1.005 -6.396 -5.817 1.00 96.31 89 SER A C 1
ATOM 720 O O . SER A 1 89 ? 0.186 -6.673 -5.667 1.00 96.31 89 SER A O 1
ATOM 722 N N . SER A 1 90 ? -1.957 -6.813 -4.984 1.00 95.06 90 SER A N 1
ATOM 723 C CA . SER A 1 90 ? -1.657 -7.576 -3.768 1.00 95.06 90 SER A CA 1
ATOM 724 C C . SER A 1 90 ? -1.062 -8.949 -4.088 1.00 95.06 90 SER A C 1
ATOM 726 O O . SER A 1 90 ? -0.079 -9.347 -3.471 1.00 95.06 90 SER A O 1
ATOM 728 N N . TYR A 1 91 ? -1.588 -9.646 -5.100 1.00 95.06 91 TYR A N 1
ATOM 729 C CA . TYR A 1 91 ? -1.091 -10.954 -5.514 1.00 95.06 91 TYR A CA 1
ATOM 730 C C . TYR A 1 91 ? 0.342 -10.858 -6.021 1.00 95.06 91 TYR A C 1
ATOM 732 O O . TYR A 1 91 ? 1.210 -11.601 -5.568 1.00 95.06 91 TYR A O 1
ATOM 740 N N . ILE A 1 92 ? 0.625 -9.898 -6.902 1.00 95.44 92 ILE A N 1
ATOM 741 C CA . ILE A 1 92 ? 1.981 -9.672 -7.415 1.00 95.44 92 ILE A CA 1
ATOM 742 C C . ILE A 1 92 ? 2.931 -9.302 -6.277 1.00 95.44 92 ILE A C 1
ATOM 744 O O . ILE A 1 92 ? 4.052 -9.806 -6.217 1.00 95.44 92 ILE A O 1
ATOM 748 N N . GLN A 1 93 ? 2.482 -8.468 -5.340 1.00 95.25 93 GLN A N 1
ATOM 749 C CA . GLN A 1 93 ? 3.255 -8.137 -4.151 1.00 95.25 93 GLN A CA 1
ATOM 750 C C . GLN A 1 93 ? 3.585 -9.385 -3.311 1.00 95.25 93 GLN A C 1
ATOM 752 O O . GLN A 1 93 ? 4.730 -9.508 -2.872 1.00 95.25 93 GLN A O 1
ATOM 757 N N . GLN A 1 94 ? 2.646 -10.323 -3.132 1.00 93.94 94 GLN A N 1
ATOM 758 C CA . GLN A 1 94 ? 2.894 -11.596 -2.441 1.00 93.94 94 GLN A CA 1
ATOM 759 C C . GLN A 1 94 ? 3.892 -12.486 -3.191 1.00 93.94 94 GLN A C 1
ATOM 761 O O . GLN A 1 94 ? 4.802 -13.029 -2.567 1.00 93.94 94 GLN A O 1
ATOM 766 N N . TYR A 1 95 ? 3.783 -12.594 -4.519 1.00 94.81 95 TYR A N 1
ATOM 767 C CA . TYR A 1 95 ? 4.741 -13.357 -5.327 1.00 94.81 95 TYR A CA 1
ATOM 768 C C . TYR A 1 95 ? 6.158 -12.789 -5.228 1.00 94.81 95 TYR A C 1
ATOM 770 O O . TYR A 1 95 ? 7.111 -13.543 -5.039 1.00 94.81 95 TYR A O 1
ATOM 778 N N . ILE A 1 96 ? 6.301 -11.461 -5.301 1.00 95.19 96 ILE A N 1
ATOM 779 C CA . ILE A 1 96 ? 7.598 -10.800 -5.117 1.00 95.19 96 ILE A CA 1
ATOM 780 C C . ILE A 1 96 ? 8.131 -11.078 -3.711 1.00 95.19 96 ILE A C 1
ATOM 782 O O . ILE A 1 96 ? 9.297 -11.428 -3.556 1.00 95.19 96 ILE A O 1
ATOM 786 N N . PHE A 1 97 ? 7.290 -10.934 -2.686 1.00 94.25 97 PHE A N 1
ATOM 787 C CA . PHE A 1 97 ? 7.691 -11.189 -1.306 1.00 94.25 97 PHE A CA 1
ATOM 788 C C . PHE A 1 97 ? 8.184 -12.628 -1.117 1.00 94.25 97 PHE A C 1
ATOM 790 O O . PHE A 1 97 ? 9.250 -12.831 -0.539 1.00 94.25 97 PHE A O 1
ATOM 797 N N . PHE A 1 98 ? 7.447 -13.612 -1.636 1.00 94.19 98 PHE A N 1
ATOM 798 C CA . PHE A 1 98 ? 7.828 -15.019 -1.569 1.00 94.19 98 PHE A CA 1
ATOM 799 C C . PHE A 1 98 ? 9.142 -15.287 -2.310 1.00 94.19 98 PHE A C 1
ATOM 801 O O . PHE A 1 98 ? 10.041 -15.895 -1.737 1.00 94.19 98 PHE A O 1
ATOM 808 N N . GLY A 1 99 ? 9.292 -14.781 -3.537 1.00 93.44 99 GLY A N 1
ATOM 809 C CA . GLY A 1 99 ? 10.496 -14.989 -4.347 1.00 93.44 99 GLY A CA 1
ATOM 810 C C . GLY A 1 99 ? 11.751 -14.274 -3.835 1.00 93.44 99 GLY A C 1
ATOM 811 O O . GLY A 1 99 ? 12.855 -14.682 -4.169 1.00 93.44 99 GLY A O 1
ATOM 812 N N . GLU A 1 100 ? 11.606 -13.210 -3.041 1.00 92.50 100 GLU A N 1
ATOM 813 C CA . GLU A 1 100 ? 12.737 -12.489 -2.443 1.00 92.50 100 GLU A CA 1
ATOM 814 C C . GLU A 1 100 ? 13.094 -12.994 -1.038 1.00 92.50 100 GLU A C 1
ATOM 816 O O . GLU A 1 100 ? 14.242 -12.877 -0.608 1.00 92.50 100 GLU A O 1
ATOM 821 N N . LYS A 1 101 ? 12.118 -13.495 -0.279 1.00 85.75 101 LYS A N 1
ATOM 822 C CA . LYS A 1 101 ? 12.355 -14.005 1.077 1.00 85.75 101 LYS A CA 1
ATOM 823 C C . LYS A 1 101 ? 12.821 -15.469 1.088 1.00 85.75 101 LYS A C 1
ATOM 825 O O . LYS A 1 101 ? 13.417 -15.874 2.085 1.00 85.75 101 LYS A O 1
ATOM 830 N N . SER A 1 102 ? 12.523 -16.224 0.029 1.00 66.75 102 SER A N 1
ATOM 831 C CA . SER A 1 102 ? 13.035 -17.585 -0.203 1.00 66.75 102 SER A CA 1
ATOM 832 C C . SER A 1 102 ? 14.483 -17.551 -0.675 1.00 66.75 102 SER A C 1
ATOM 834 O O . SER A 1 102 ? 15.241 -18.445 -0.248 1.00 66.75 102 SER A O 1
#

Secondary structure (DSSP, 8-state):
-HHHHHTTSS-GGGGGTS-HHHHHHHHHTSTT--HHHHHHIIIIIS--TT-----HHHHHHHHHTT---TTS-HHHHHHHHHHHHGGGHHHHHHHHHHHHH-

Solvent-accessible surface area (backbone atoms only — not comparable to full-atom values): 5581 Å² total; per-residue (Å²): 94,68,66,44,47,76,72,56,78,42,62,70,84,54,44,77,79,41,57,68,69,58,31,43,52,59,45,45,71,31,83,90,31,49,71,69,53,30,33,42,43,40,33,73,73,63,65,35,37,60,28,34,53,59,50,78,44,31,45,46,33,39,33,79,74,66,70,42,66,78,89,55,54,56,70,59,48,21,53,54,48,19,70,72,42,37,65,46,12,30,59,53,40,49,53,35,33,51,70,57,72,107

Nearest PDB structures (foldseek):
  4ejz-assembly2_B  TM=8.710E-01  e=1.533E-05  Caldanaerobacter subterraneus subsp. tengcongensis MB4
  7az0-assembly1_CC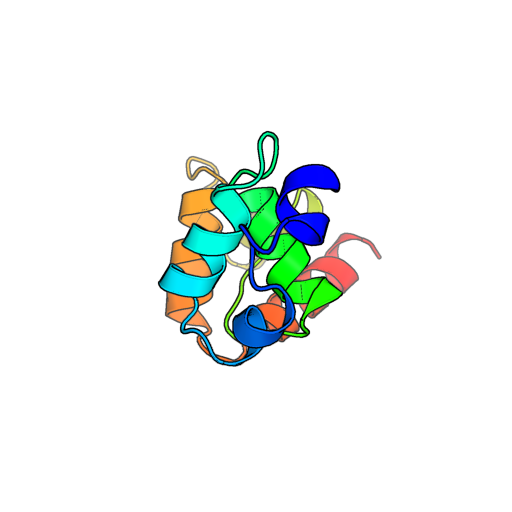C  TM=8.111E-01  e=1.873E-02  Mus musculus
  7zg3-assembly2_B  TM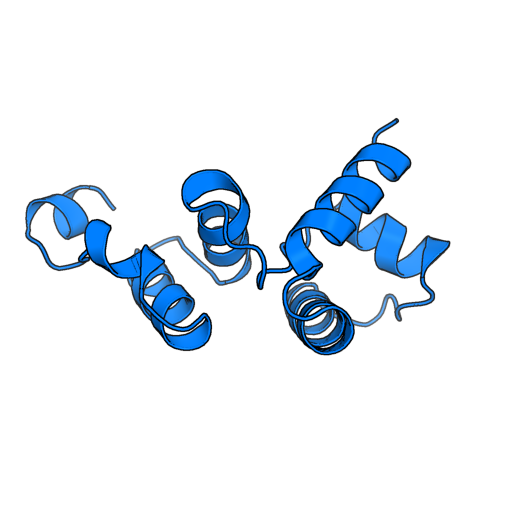=7.683E-01  e=3.323E-02  Mus musculus
  6rlw-assembly2_BBB  TM=7.643E-01  e=2.798E-02  Homo sapiens
  7ayy-assembly2_BBB  TM=7.642E-01  e=6.243E-02  Homo sapiens

Radius of gyration: 14.19 Å; Cα contacts (8 Å, |Δi|>4): 114; chains: 1; bounding box: 34×26×35 Å

Foldseek 3Di:
DVVCVVVVVQPPVCLLVDDPVVNQVSQVVDVPDDNLNSLVCCCPVVVQQLWARDDPQLLCCCVVPVPDDPPDDRVRVRVVLSVVQGSNRSVVSVVSNVVRVD

Sequence (102 aa):
ACKKVINGDILINNIYDLNYDDALHQLTKINGVGRKVADCILTYGYHRKDVFAVDRWVRRGLINKLGYSEKLQNDKLSIKARKKYGNESSYIQQYIFFGEKS

pLDDT: mean 90.83, std 7.02, range [66.75, 96.94]